Protein AF-A0A2N2G9A2-F1 (afdb_monomer)

Secondary structure (DSSP, 8-state):
-HHHHHHHHHHHHHHHHT-GGGEEEEEEPPPHHHHHHHHTTTPPPPPEEEEEEE---SS----------GGGPEEEEEPPEEEEEBTTB-BTTTB-EEEEEPPEEESEEEEEEEEEE-------

Solvent-accessible surface area (backbone atoms only — not comparable to full-atom values): 7790 Å² total; per-residue (Å²): 115,66,69,61,55,51,52,51,51,54,50,51,53,52,55,50,73,70,36,77,87,28,60,44,79,47,78,50,69,66,58,67,71,59,43,52,60,28,53,79,66,75,41,81,74,77,64,39,37,40,43,47,46,78,49,84,82,75,74,87,73,81,79,75,82,70,86,61,72,82,85,76,44,37,24,30,79,41,74,56,44,80,46,78,23,43,92,94,54,28,50,95,77,72,46,65,50,78,43,80,41,72,61,44,77,48,58,40,70,92,72,38,64,42,54,79,60,80,62,84,86,79,90,122

Nearest PDB structures (foldseek):
  6p8r-assembly3_C  TM=2.224E-01  e=4.869E+00  Pseudomonas aeruginosa

Structure (mmCIF, N/CA/C/O backbone):
data_AF-A0A2N2G9A2-F1
#
_entry.id   AF-A0A2N2G9A2-F1
#
loop_
_atom_site.group_PDB
_atom_site.id
_atom_site.type_symbol
_atom_site.label_atom_id
_atom_site.label_alt_id
_atom_site.label_comp_id
_atom_site.label_asym_id
_atom_site.label_entity_id
_atom_site.label_seq_id
_atom_site.pdbx_PDB_ins_code
_atom_site.Cartn_x
_atom_site.Cartn_y
_atom_site.Cartn_z
_atom_site.occupancy
_atom_site.B_iso_or_equiv
_atom_site.auth_seq_id
_atom_site.auth_comp_id
_atom_site.auth_asym_id
_atom_site.auth_atom_id
_atom_site.pdbx_PDB_model_num
ATOM 1 N N . MET A 1 1 ? 29.339 32.208 -11.443 1.00 57.75 1 MET A N 1
ATOM 2 C CA . MET A 1 1 ? 29.782 30.939 -10.820 1.00 57.75 1 MET A CA 1
ATOM 3 C C . MET A 1 1 ? 28.839 30.474 -9.701 1.00 57.75 1 MET A C 1
ATOM 5 O O . MET A 1 1 ? 28.433 29.322 -9.732 1.00 57.75 1 MET A O 1
ATO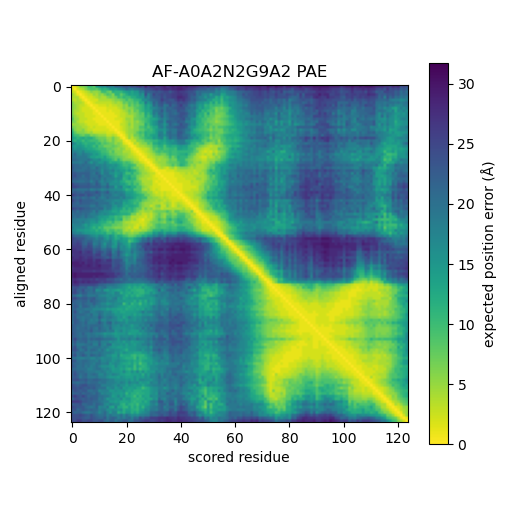M 9 N N . ASN A 1 2 ? 28.381 31.358 -8.801 1.00 60.62 2 ASN A N 1
ATOM 10 C CA . ASN A 1 2 ? 27.471 30.996 -7.694 1.00 60.62 2 ASN A CA 1
ATOM 11 C C . ASN A 1 2 ? 26.073 30.517 -8.133 1.00 60.62 2 ASN A C 1
ATOM 13 O O . ASN A 1 2 ? 25.598 29.507 -7.630 1.0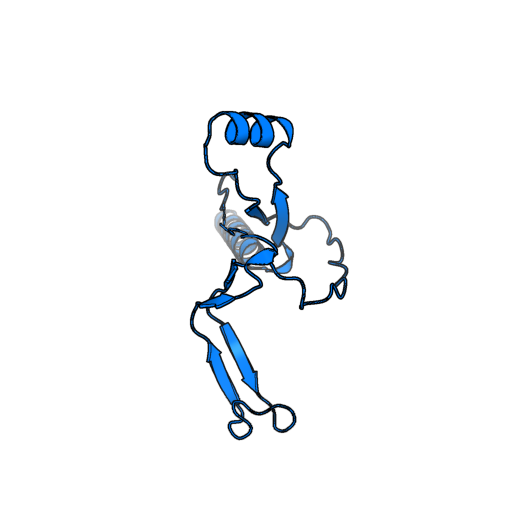0 60.62 2 ASN A O 1
ATOM 17 N N . HIS A 1 3 ? 25.435 31.160 -9.120 1.00 64.06 3 HIS A N 1
ATOM 18 C CA . HIS A 1 3 ? 24.104 30.740 -9.601 1.00 64.06 3 HIS A CA 1
ATOM 19 C C . HIS A 1 3 ? 24.073 29.304 -10.141 1.00 64.06 3 HIS A C 1
ATOM 21 O O . HIS A 1 3 ? 23.114 28.574 -9.913 1.00 64.06 3 HIS A O 1
ATOM 27 N N . ILE A 1 4 ? 25.155 28.886 -10.801 1.00 69.62 4 ILE A N 1
ATOM 28 C CA . ILE A 1 4 ? 25.302 27.532 -11.335 1.00 69.62 4 ILE A CA 1
ATOM 29 C C . ILE A 1 4 ? 25.422 26.527 -10.178 1.00 69.62 4 ILE A C 1
ATOM 31 O O . ILE A 1 4 ? 24.712 25.526 -10.162 1.00 69.62 4 ILE A O 1
ATOM 35 N N . MET A 1 5 ? 26.224 26.822 -9.150 1.00 65.56 5 MET A N 1
ATOM 36 C CA . MET A 1 5 ? 26.329 25.948 -7.973 1.00 65.56 5 MET A CA 1
ATOM 37 C C . MET A 1 5 ? 25.013 25.830 -7.194 1.00 65.56 5 MET A C 1
ATOM 39 O O . MET A 1 5 ? 24.646 24.729 -6.788 1.00 65.56 5 MET A O 1
ATOM 43 N N . HIS A 1 6 ? 24.265 26.926 -7.041 1.00 74.06 6 HIS A N 1
ATOM 44 C CA . HIS A 1 6 ? 22.941 26.878 -6.418 1.00 74.06 6 HIS A CA 1
ATOM 45 C C . HIS A 1 6 ? 21.961 26.037 -7.245 1.00 74.06 6 HIS A C 1
ATOM 47 O O . HIS A 1 6 ? 21.258 25.201 -6.685 1.00 74.06 6 HIS A O 1
ATOM 53 N N . SER A 1 7 ? 21.966 26.177 -8.576 1.00 74.94 7 SER A N 1
ATOM 54 C CA . SER A 1 7 ? 21.106 25.366 -9.448 1.00 74.94 7 SER A CA 1
ATOM 55 C C . SER A 1 7 ? 21.388 23.862 -9.337 1.00 74.94 7 SER A C 1
ATOM 57 O O . SER A 1 7 ? 20.449 23.070 -9.249 1.00 74.94 7 SER A O 1
ATOM 59 N N . TYR A 1 8 ? 22.661 23.464 -9.226 1.00 80.06 8 TYR A N 1
ATOM 60 C CA . TYR A 1 8 ? 23.033 22.069 -8.984 1.00 80.06 8 TYR A CA 1
ATOM 61 C C . TYR A 1 8 ? 22.602 21.576 -7.601 1.00 80.06 8 TYR A C 1
ATOM 63 O O . TYR A 1 8 ? 22.140 20.443 -7.489 1.00 80.06 8 TYR A O 1
ATOM 71 N N . ALA A 1 9 ? 22.695 22.415 -6.566 1.00 78.62 9 ALA A N 1
ATOM 72 C CA . ALA A 1 9 ? 22.244 22.064 -5.221 1.00 78.62 9 ALA A CA 1
ATOM 73 C C . ALA A 1 9 ? 20.726 21.808 -5.172 1.00 78.62 9 ALA A C 1
ATOM 75 O O . ALA A 1 9 ? 20.292 20.797 -4.617 1.00 78.62 9 ALA A O 1
ATOM 76 N N . TYR A 1 10 ? 19.921 22.665 -5.811 1.00 82.19 10 TYR A N 1
ATOM 77 C CA . TYR A 1 10 ? 18.467 22.476 -5.888 1.00 82.19 10 TYR A CA 1
ATOM 78 C C . TYR A 1 10 ? 18.085 21.233 -6.694 1.00 82.19 10 TYR A C 1
ATOM 80 O O . TYR A 1 10 ? 17.220 20.466 -6.270 1.00 82.19 10 TYR A O 1
ATOM 88 N N . LEU A 1 11 ? 18.763 20.988 -7.821 1.00 81.31 11 LEU A N 1
ATOM 89 C CA . LEU A 1 11 ? 18.547 19.785 -8.622 1.00 81.31 11 LEU A CA 1
ATOM 90 C C . LEU A 1 11 ? 18.894 18.516 -7.831 1.00 81.31 11 LEU A C 1
ATOM 92 O O . LEU A 1 11 ? 18.129 17.555 -7.843 1.00 81.31 11 LEU A O 1
ATOM 96 N N . HIS A 1 12 ? 20.008 18.519 -7.098 1.00 75.88 12 HIS A N 1
ATOM 97 C CA . HIS A 1 12 ? 20.384 17.396 -6.242 1.00 75.88 12 HIS A CA 1
ATOM 98 C C . HIS A 1 12 ? 19.379 17.157 -5.114 1.00 75.88 12 HIS A C 1
ATOM 100 O O . HIS A 1 12 ? 19.050 16.004 -4.841 1.00 75.88 12 HIS A O 1
ATOM 106 N N . ALA A 1 13 ? 18.877 18.206 -4.461 1.00 74.81 13 ALA A N 1
ATOM 107 C CA . ALA A 1 13 ? 17.849 18.074 -3.429 1.00 74.81 13 ALA A CA 1
ATOM 108 C C . ALA A 1 13 ? 16.557 17.471 -4.004 1.00 74.81 13 ALA A C 1
ATOM 110 O O . ALA A 1 13 ? 16.012 16.518 -3.447 1.00 74.81 13 ALA A O 1
ATOM 111 N N . PHE A 1 14 ? 16.127 17.954 -5.171 1.00 77.25 14 PHE A N 1
ATOM 112 C CA . PHE A 1 14 ? 14.962 17.432 -5.880 1.00 77.25 14 PHE A CA 1
ATOM 113 C C . PHE A 1 14 ? 15.122 15.950 -6.255 1.00 77.25 14 PHE A C 1
ATOM 115 O O . PHE A 1 14 ? 14.263 15.131 -5.930 1.00 77.25 14 PHE A O 1
ATOM 122 N N . LEU A 1 15 ? 16.248 15.576 -6.871 1.00 79.06 15 LEU A N 1
ATOM 123 C CA . LEU A 1 15 ? 16.530 14.185 -7.241 1.00 79.06 15 LEU A CA 1
ATOM 124 C C . LEU A 1 15 ? 16.647 13.266 -6.017 1.00 79.06 15 LEU A C 1
ATOM 126 O O . LEU A 1 15 ? 16.237 12.107 -6.083 1.00 79.06 15 LEU A O 1
ATOM 130 N N . ASN A 1 16 ? 17.157 13.774 -4.891 1.00 69.38 16 ASN A N 1
ATOM 131 C CA . ASN A 1 16 ? 17.187 13.021 -3.641 1.00 69.38 16 ASN A CA 1
ATOM 132 C C . ASN A 1 16 ? 15.780 12.751 -3.110 1.00 69.38 16 ASN A C 1
ATOM 134 O O . ASN A 1 16 ? 15.520 11.615 -2.733 1.00 69.38 16 ASN A O 1
ATOM 138 N N . ILE A 1 17 ? 14.864 13.726 -3.135 1.00 68.94 17 ILE A N 1
ATOM 139 C CA . ILE A 1 17 ? 13.459 13.527 -2.728 1.00 68.94 17 ILE A CA 1
ATOM 140 C C . ILE A 1 17 ? 12.773 12.458 -3.593 1.00 68.94 17 ILE A C 1
ATOM 142 O O . ILE A 1 17 ? 11.992 11.664 -3.075 1.00 68.94 17 ILE A O 1
ATOM 146 N N . LEU A 1 18 ? 13.100 12.390 -4.887 1.00 69.75 18 LEU A N 1
ATOM 147 C CA . LEU A 1 18 ? 12.556 11.385 -5.808 1.00 69.75 18 LEU A CA 1
ATOM 148 C C . LEU A 1 18 ? 13.137 9.972 -5.619 1.00 69.75 18 LEU A C 1
ATOM 150 O O . LEU A 1 18 ? 12.607 9.007 -6.175 1.00 69.75 18 LEU A O 1
ATOM 154 N N . SER A 1 19 ? 14.222 9.820 -4.860 1.00 67.06 19 SER A N 1
ATOM 155 C CA . SER A 1 19 ? 14.873 8.528 -4.649 1.00 67.06 19 SER A CA 1
ATOM 156 C C . SER A 1 19 ? 14.130 7.705 -3.600 1.00 67.06 19 SER A C 1
ATOM 158 O O . SER A 1 19 ? 14.297 7.930 -2.411 1.00 67.06 19 SER A O 1
ATOM 160 N N . CYS A 1 20 ? 13.401 6.659 -4.002 1.00 62.69 20 CYS A N 1
ATOM 161 C CA . CYS A 1 20 ? 12.647 5.773 -3.094 1.00 62.69 20 CYS A CA 1
ATOM 162 C C . CYS A 1 20 ? 13.464 5.129 -1.951 1.00 62.69 20 CYS A C 1
ATOM 164 O O . CYS A 1 20 ? 12.882 4.539 -1.043 1.00 62.69 20 CYS A O 1
ATOM 166 N N . LYS A 1 21 ? 14.802 5.208 -1.992 1.00 61.03 21 LYS A N 1
ATOM 167 C CA . LYS A 1 21 ? 15.703 4.716 -0.935 1.00 61.03 21 LYS A CA 1
ATOM 168 C C . LYS A 1 21 ? 15.687 5.581 0.330 1.00 61.03 21 LYS A C 1
ATOM 170 O O . LYS A 1 21 ? 16.169 5.135 1.364 1.00 61.03 21 LYS A O 1
ATOM 175 N N . ASN A 1 22 ? 15.165 6.802 0.250 1.00 63.72 22 ASN A N 1
ATOM 176 C CA . ASN A 1 22 ? 15.129 7.760 1.354 1.00 63.72 22 ASN A CA 1
ATOM 177 C C . ASN A 1 22 ? 13.818 7.706 2.169 1.00 63.72 22 ASN A C 1
ATOM 179 O O . ASN A 1 22 ? 13.613 8.512 3.075 1.00 63.72 22 ASN A O 1
ATOM 183 N N . ILE A 1 23 ? 12.920 6.774 1.833 1.00 64.31 23 ILE A N 1
ATOM 184 C CA . ILE A 1 23 ? 11.580 6.679 2.407 1.00 64.31 23 ILE A CA 1
ATOM 185 C C . ILE A 1 23 ? 11.586 5.634 3.524 1.00 64.31 23 ILE A C 1
ATOM 187 O O . ILE A 1 23 ? 11.771 4.442 3.281 1.00 64.31 23 ILE A O 1
ATOM 191 N N . MET A 1 24 ? 11.325 6.066 4.755 1.00 63.41 24 MET A N 1
ATOM 192 C CA . MET A 1 24 ? 11.097 5.194 5.905 1.00 63.41 24 MET A CA 1
ATOM 193 C C . MET A 1 24 ? 9.616 5.165 6.273 1.00 63.41 24 MET A C 1
ATOM 195 O O . MET A 1 24 ? 8.899 6.145 6.102 1.00 63.41 24 MET A O 1
ATOM 199 N N . THR A 1 25 ? 9.135 4.031 6.785 1.00 66.62 25 THR A N 1
ATOM 200 C CA . THR A 1 25 ? 7.750 3.902 7.262 1.00 66.62 25 THR A CA 1
ATOM 201 C C . THR A 1 25 ? 7.740 3.750 8.776 1.00 66.62 25 THR A C 1
ATOM 203 O O . THR A 1 25 ? 8.312 2.792 9.296 1.00 66.62 25 THR A O 1
ATOM 206 N N . GLU A 1 26 ? 7.063 4.650 9.481 1.00 70.00 26 GLU A N 1
ATOM 207 C CA . GLU A 1 26 ? 6.850 4.550 10.924 1.00 70.00 26 GLU A CA 1
ATOM 208 C C . GLU A 1 26 ? 5.389 4.188 11.207 1.00 70.00 26 GLU A C 1
ATOM 210 O O . GLU A 1 26 ? 4.467 4.762 10.627 1.00 70.00 26 GLU A O 1
ATOM 215 N N . LEU A 1 27 ? 5.176 3.173 12.048 1.00 72.38 27 LEU A N 1
ATOM 216 C CA . LEU A 1 27 ? 3.843 2.762 12.480 1.00 72.38 27 LEU A CA 1
ATOM 217 C C . LEU A 1 27 ? 3.471 3.532 13.741 1.00 72.38 27 LEU A C 1
ATOM 219 O O . LEU A 1 27 ? 3.997 3.234 14.815 1.00 72.38 27 LEU A O 1
ATOM 223 N N . GLU A 1 28 ? 2.499 4.428 13.637 1.00 73.38 28 GLU A N 1
ATOM 224 C CA . GLU A 1 28 ? 1.920 5.065 14.810 1.00 73.38 28 GLU A CA 1
ATOM 225 C C . GLU A 1 28 ? 0.714 4.265 15.299 1.00 73.38 28 GLU A C 1
ATOM 227 O O . GLU A 1 28 ? -0.328 4.132 14.643 1.00 73.38 28 GLU A O 1
ATOM 232 N N . THR A 1 29 ? 0.866 3.680 16.487 1.00 75.00 29 THR A N 1
ATOM 233 C CA . THR A 1 29 ? -0.235 3.010 17.177 1.00 75.00 29 THR A CA 1
ATOM 234 C C . THR A 1 29 ? -0.835 3.936 18.230 1.00 75.00 29 THR A C 1
ATOM 236 O O . THR A 1 29 ? -0.097 4.419 19.092 1.00 75.00 29 THR A O 1
ATOM 239 N N . PRO A 1 30 ? -2.163 4.146 18.239 1.00 75.62 30 PRO A N 1
ATOM 240 C CA . PRO A 1 30 ? -2.798 4.980 19.247 1.00 75.62 30 PRO A CA 1
ATOM 241 C C . PRO A 1 30 ? -2.596 4.406 20.655 1.00 75.62 30 PRO A C 1
ATOM 243 O O . PRO A 1 30 ? -2.670 3.195 20.877 1.00 75.62 30 PRO A O 1
ATOM 246 N N . ASN A 1 31 ? -2.368 5.294 21.625 1.00 81.19 31 ASN A N 1
ATOM 247 C CA . ASN A 1 31 ? -2.129 4.921 23.017 1.00 81.19 31 ASN A CA 1
ATOM 248 C C . ASN A 1 31 ? -3.309 4.108 23.589 1.00 81.19 31 ASN A C 1
ATOM 250 O O . ASN A 1 31 ? -4.469 4.533 23.528 1.00 81.19 31 ASN A O 1
ATOM 254 N N . LYS A 1 32 ? -3.002 2.960 24.210 1.00 78.69 32 LYS A N 1
ATOM 255 C CA . LYS A 1 32 ? -3.986 2.035 24.798 1.00 78.69 32 LYS A CA 1
ATOM 256 C C . LYS A 1 32 ? -4.942 2.718 25.785 1.00 78.69 32 LYS A C 1
ATOM 258 O O . LYS A 1 32 ? -6.137 2.431 25.758 1.00 78.69 32 LYS A O 1
ATOM 263 N N . LYS A 1 33 ? -4.460 3.665 26.601 1.00 81.06 33 LYS A N 1
ATOM 264 C CA . LYS A 1 33 ? -5.298 4.396 27.575 1.00 81.06 33 LYS A CA 1
ATOM 265 C C . LYS A 1 33 ? -6.340 5.283 26.886 1.00 81.06 33 LYS A C 1
ATOM 267 O O . LYS A 1 33 ? -7.480 5.382 27.337 1.00 81.06 33 LYS A O 1
ATOM 272 N N . ILE A 1 34 ? -5.967 5.904 25.766 1.00 79.50 34 ILE A N 1
ATOM 273 C CA . ILE A 1 34 ? -6.866 6.757 24.976 1.00 79.50 34 ILE A CA 1
ATOM 274 C C . ILE A 1 34 ? -7.930 5.898 24.289 1.00 79.50 34 ILE A C 1
ATOM 276 O O . ILE A 1 34 ? -9.108 6.251 24.311 1.00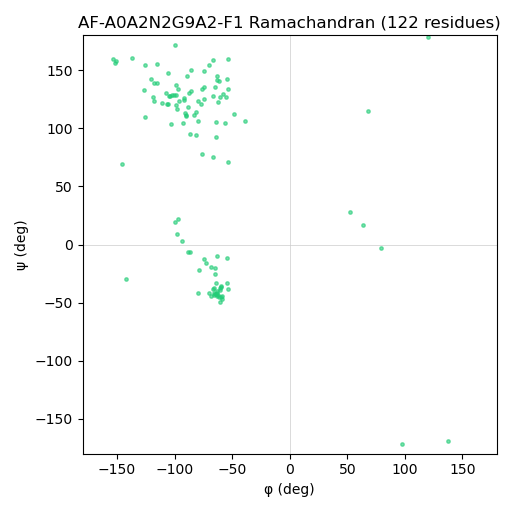 79.50 34 ILE A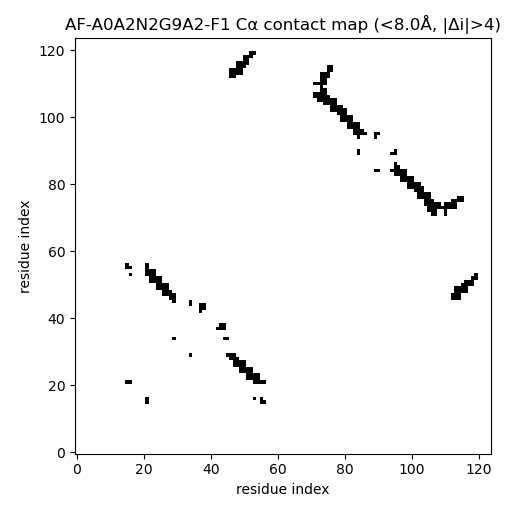 O 1
ATOM 280 N N . GLN A 1 35 ? -7.537 4.743 23.747 1.00 80.50 35 GLN A N 1
ATOM 281 C CA . GLN A 1 35 ? -8.463 3.769 23.164 1.00 80.50 35 GLN A CA 1
ATOM 282 C C . GLN A 1 35 ? -9.499 3.269 24.177 1.00 80.50 35 GLN A C 1
ATOM 284 O O . GLN A 1 35 ? -10.696 3.297 23.892 1.00 80.50 35 GLN A O 1
ATOM 289 N N . GLN A 1 36 ? -9.067 2.900 25.386 1.00 80.31 36 GLN A N 1
ATOM 290 C CA . GLN A 1 36 ? -9.969 2.469 26.461 1.00 80.31 36 GLN A CA 1
ATOM 291 C C . GLN A 1 36 ? -10.973 3.567 26.836 1.00 80.31 36 GLN A C 1
ATOM 293 O O . GLN A 1 36 ? -12.173 3.311 26.901 1.00 80.31 36 GLN A O 1
ATOM 298 N N . LYS A 1 37 ? -10.514 4.817 26.985 1.00 84.56 37 LYS A N 1
ATOM 299 C CA . LYS A 1 37 ? -11.382 5.969 27.291 1.00 84.56 37 LYS A CA 1
ATOM 300 C C . LYS A 1 37 ? -12.381 6.299 26.171 1.00 84.56 37 LYS A C 1
ATOM 302 O O . LYS A 1 37 ? -13.404 6.930 26.426 1.00 84.56 37 LYS A O 1
ATOM 307 N N . ARG A 1 38 ? -12.087 5.937 24.920 1.00 85.56 38 ARG A N 1
ATOM 308 C CA . ARG A 1 38 ? -13.019 6.099 23.791 1.00 85.56 38 ARG A CA 1
ATOM 309 C C . ARG A 1 38 ? -14.063 4.993 23.765 1.00 85.56 38 ARG A C 1
ATOM 311 O O . ARG A 1 38 ? -15.236 5.309 23.578 1.00 85.56 38 ARG A O 1
ATOM 318 N N . ALA A 1 39 ? -13.648 3.754 24.029 1.00 82.75 39 ALA A N 1
ATOM 319 C CA . ALA A 1 39 ? -14.547 2.610 24.144 1.00 82.75 39 ALA A CA 1
ATOM 320 C C . ALA A 1 39 ? -15.588 2.824 25.253 1.00 82.75 39 ALA A C 1
ATOM 322 O O . ALA A 1 39 ? -16.779 2.657 25.009 1.00 82.75 39 ALA A O 1
ATOM 323 N N . THR A 1 40 ? -15.172 3.319 26.426 1.00 85.12 40 THR A N 1
ATOM 324 C CA . THR A 1 40 ? -16.106 3.642 27.522 1.00 85.12 40 THR A CA 1
ATOM 325 C C . THR A 1 40 ? -17.077 4.777 27.190 1.00 85.12 40 THR A C 1
ATOM 327 O O . THR A 1 40 ? -18.126 4.886 27.813 1.00 85.12 40 THR A O 1
ATOM 330 N N . LYS A 1 41 ? -16.759 5.616 26.197 1.00 87.06 41 LYS A N 1
ATOM 331 C CA . LYS A 1 41 ? -17.618 6.706 25.705 1.00 87.06 41 LYS A CA 1
ATOM 332 C C . LYS A 1 41 ? -18.419 6.331 24.452 1.00 87.06 41 LYS A C 1
ATOM 334 O O . LYS A 1 41 ? -18.969 7.226 23.816 1.00 87.06 41 LYS A O 1
ATOM 339 N N . GLY A 1 42 ? -18.421 5.057 24.050 1.00 81.50 42 GLY A N 1
ATOM 340 C CA . GLY A 1 42 ? -19.106 4.583 22.841 1.00 81.50 42 GLY A CA 1
ATOM 341 C C . GLY A 1 42 ? -18.553 5.162 21.532 1.00 81.50 42 GLY A C 1
ATOM 342 O O . GLY A 1 42 ? -19.224 5.126 20.505 1.00 81.50 42 GLY A O 1
ATOM 343 N N . LYS A 1 43 ? -17.343 5.736 21.547 1.00 78.44 43 LYS A N 1
ATOM 344 C CA . LYS A 1 43 ? -16.729 6.351 20.363 1.00 78.44 43 LYS A CA 1
ATOM 345 C C . LYS A 1 43 ? -15.919 5.318 19.590 1.00 78.44 43 LYS A C 1
ATOM 347 O O . LYS A 1 43 ? -15.241 4.484 20.185 1.00 78.44 43 LYS A O 1
ATOM 352 N N . LEU A 1 44 ? -15.914 5.448 18.262 1.00 76.69 44 LEU A N 1
ATOM 353 C CA . LEU A 1 44 ? -15.116 4.597 17.378 1.00 76.69 44 LEU A CA 1
ATOM 354 C C . LEU A 1 44 ? -13.626 4.601 17.776 1.00 76.69 44 LEU A C 1
ATOM 356 O O . LEU A 1 44 ? -13.102 5.660 18.164 1.00 76.69 44 LEU A O 1
ATOM 360 N N . PRO A 1 45 ? -12.934 3.450 17.680 1.00 74.12 45 PRO A N 1
ATOM 361 C CA . PRO A 1 45 ? -11.520 3.356 18.003 1.00 74.12 45 PRO A CA 1
ATOM 362 C C . PRO A 1 45 ? -10.675 4.226 17.066 1.00 74.12 45 PRO A C 1
ATOM 364 O O . PRO A 1 45 ? -10.972 4.356 15.881 1.00 74.12 45 PRO A O 1
ATOM 367 N N . LEU A 1 46 ? -9.606 4.813 17.601 1.00 78.12 46 LEU A N 1
ATOM 368 C CA . LEU A 1 46 ? -8.557 5.412 16.782 1.00 78.12 46 LEU A CA 1
ATOM 369 C C . LEU A 1 46 ? -7.865 4.300 15.987 1.00 78.12 46 LEU A C 1
ATOM 371 O O . LEU A 1 46 ? -7.564 3.231 16.526 1.00 78.12 46 LEU A O 1
ATOM 375 N N . VAL A 1 47 ? -7.637 4.555 14.704 1.00 72.50 47 VAL A N 1
ATOM 376 C CA . VAL A 1 47 ? -6.993 3.611 13.788 1.00 72.50 47 VAL A CA 1
ATOM 377 C C . VAL A 1 47 ? -5.476 3.746 13.862 1.00 72.50 47 VAL A C 1
ATOM 379 O O . VAL A 1 47 ? -4.952 4.818 14.152 1.00 72.50 47 VAL A O 1
ATOM 382 N N . SER A 1 48 ? -4.766 2.645 13.617 1.00 70.44 48 SER A N 1
ATOM 383 C CA . SER A 1 48 ? -3.323 2.711 13.374 1.00 70.44 48 SER A CA 1
ATOM 384 C C . SER A 1 48 ? -3.086 3.257 11.971 1.00 70.44 48 SER A C 1
ATOM 386 O O . SER A 1 48 ? -3.732 2.793 11.023 1.00 70.44 48 SER A O 1
ATOM 388 N N . PHE A 1 49 ? -2.144 4.182 11.842 1.00 66.94 49 PHE A N 1
ATOM 389 C CA . PHE A 1 49 ? -1.720 4.709 10.552 1.00 66.94 49 PHE A CA 1
ATOM 390 C C . PHE A 1 49 ? -0.207 4.578 10.392 1.00 66.94 49 PHE A C 1
ATOM 392 O O . PHE A 1 49 ? 0.536 4.452 11.365 1.00 66.94 49 PHE A O 1
ATOM 399 N N . TYR A 1 50 ? 0.228 4.510 9.139 1.00 65.06 50 TYR A N 1
ATOM 400 C CA . TYR A 1 50 ? 1.643 4.538 8.792 1.00 65.06 50 TYR A CA 1
ATOM 401 C C . TYR A 1 50 ? 1.974 5.906 8.221 1.00 65.06 50 TYR A C 1
ATOM 403 O O . TYR A 1 50 ? 1.332 6.313 7.253 1.00 65.06 50 TYR A O 1
ATOM 411 N N . THR A 1 51 ? 3.001 6.543 8.771 1.00 69.31 51 THR A N 1
ATOM 412 C CA . THR A 1 51 ? 3.563 7.782 8.235 1.00 69.31 51 THR A CA 1
ATOM 413 C C . THR A 1 51 ? 4.822 7.439 7.452 1.00 69.31 51 THR A C 1
ATOM 415 O O . THR A 1 51 ? 5.699 6.718 7.937 1.00 69.31 51 THR A O 1
ATOM 418 N N . LEU A 1 52 ? 4.900 7.919 6.212 1.00 65.88 52 LEU A N 1
ATOM 419 C CA . LEU A 1 52 ? 6.075 7.758 5.360 1.00 65.88 52 LEU A CA 1
ATOM 420 C C . LEU A 1 52 ? 6.968 8.986 5.537 1.00 65.88 52 LEU A C 1
ATOM 422 O O . LEU A 1 52 ? 6.641 10.060 5.048 1.00 65.88 52 LEU A O 1
ATOM 426 N N . LYS A 1 53 ? 8.071 8.820 6.270 1.00 66.50 53 LYS A N 1
ATOM 427 C CA . LYS A 1 53 ? 9.057 9.871 6.535 1.00 66.50 53 LYS A CA 1
ATOM 428 C C . LYS A 1 53 ? 10.147 9.827 5.472 1.00 66.50 53 LYS A C 1
ATOM 430 O O . LYS A 1 53 ? 10.783 8.792 5.278 1.00 66.50 53 LYS A O 1
ATOM 435 N N . ILE A 1 54 ? 10.362 10.953 4.804 1.00 65.69 54 ILE A N 1
ATOM 436 C CA . ILE A 1 54 ? 11.435 11.132 3.827 1.00 65.69 54 ILE A CA 1
ATOM 437 C C . ILE A 1 54 ? 12.653 11.660 4.589 1.00 65.69 54 ILE A C 1
ATOM 439 O O . ILE A 1 54 ? 12.626 12.778 5.099 1.00 65.69 54 ILE A O 1
ATOM 443 N N . ILE A 1 55 ? 13.699 10.846 4.723 1.00 64.25 55 ILE A N 1
ATOM 444 C CA . ILE A 1 55 ? 14.917 11.203 5.462 1.00 64.25 55 ILE A CA 1
ATOM 445 C C . ILE A 1 55 ? 16.017 11.541 4.466 1.00 64.25 55 ILE A C 1
ATOM 447 O O . ILE A 1 55 ? 16.325 10.748 3.581 1.00 64.25 55 ILE A O 1
ATOM 451 N N . ASN A 1 56 ? 16.646 12.705 4.619 1.00 54.16 56 ASN A N 1
ATOM 452 C CA . ASN A 1 56 ? 17.783 13.082 3.786 1.00 54.16 56 ASN A CA 1
ATOM 453 C C . ASN A 1 56 ? 18.934 12.083 4.019 1.00 54.16 56 ASN A C 1
ATOM 455 O O . ASN A 1 56 ? 19.328 11.845 5.161 1.00 54.16 56 ASN A O 1
ATOM 459 N N . VAL A 1 57 ? 19.406 11.429 2.954 1.00 51.66 57 VAL A N 1
ATOM 460 C CA . VAL A 1 57 ? 20.196 10.187 3.032 1.00 51.66 57 VAL A CA 1
ATOM 461 C C . VAL A 1 57 ? 21.639 10.467 3.470 1.00 51.66 57 VAL A C 1
ATOM 463 O O . VAL A 1 57 ? 22.569 10.477 2.670 1.00 51.66 57 VAL A O 1
ATOM 466 N N . GLY A 1 58 ? 21.843 10.685 4.766 1.00 45.12 58 GLY A N 1
ATOM 467 C CA . GLY A 1 58 ? 23.124 10.472 5.430 1.00 45.12 58 GLY A CA 1
ATOM 468 C C . GLY A 1 58 ? 23.206 9.015 5.875 1.00 45.12 58 GLY A C 1
ATOM 469 O O . GLY A 1 58 ? 22.714 8.676 6.943 1.00 45.12 58 GLY A O 1
ATOM 470 N N . HIS A 1 59 ? 23.824 8.174 5.046 1.00 38.50 59 HIS A N 1
ATOM 471 C CA . HIS A 1 59 ? 24.099 6.749 5.276 1.00 38.50 59 HIS A CA 1
ATOM 472 C C . HIS A 1 59 ? 22.877 5.814 5.310 1.00 38.50 59 HIS A C 1
ATOM 474 O O . HIS A 1 59 ? 22.013 5.854 6.182 1.00 38.50 59 HIS A O 1
ATOM 480 N N . GLY A 1 60 ? 22.847 4.918 4.320 1.00 42.03 60 GLY A N 1
ATOM 481 C CA . GLY A 1 60 ? 21.839 3.878 4.181 1.00 42.03 60 GLY A CA 1
ATOM 482 C C . GLY A 1 60 ? 21.835 2.932 5.376 1.00 42.03 60 GLY A C 1
ATOM 483 O O . GLY A 1 60 ? 22.855 2.342 5.724 1.00 42.03 60 GLY A O 1
ATOM 484 N N . LYS A 1 61 ? 20.659 2.754 5.973 1.00 39.00 61 LYS A N 1
ATOM 485 C CA . LYS A 1 61 ? 20.340 1.500 6.644 1.00 39.00 61 LYS A CA 1
ATOM 486 C C . LYS A 1 61 ? 19.725 0.589 5.601 1.00 39.00 61 LYS A C 1
ATOM 488 O O . LYS A 1 61 ? 18.684 0.921 5.037 1.00 39.00 61 LYS A O 1
ATOM 493 N N . ASP A 1 62 ? 20.391 -0.533 5.359 1.00 41.78 62 ASP A N 1
ATOM 494 C CA . ASP A 1 62 ? 19.858 -1.638 4.582 1.00 41.78 62 ASP A CA 1
ATOM 495 C C . ASP A 1 62 ? 18.453 -1.953 5.088 1.00 41.78 62 ASP A C 1
ATOM 497 O O . ASP A 1 62 ? 18.261 -2.393 6.226 1.00 41.78 62 ASP A O 1
ATOM 501 N N . SER A 1 63 ? 17.449 -1.693 4.253 1.00 40.16 63 SER A N 1
ATOM 502 C CA . SER A 1 63 ? 16.110 -2.209 4.477 1.00 40.16 63 SER A CA 1
ATOM 503 C C . SER A 1 63 ? 16.224 -3.720 4.384 1.00 40.16 63 SER A C 1
ATOM 505 O O . SER A 1 63 ? 16.200 -4.289 3.293 1.00 40.16 63 SER A O 1
ATOM 507 N N . THR A 1 64 ? 16.427 -4.362 5.533 1.00 36.12 64 THR A N 1
ATOM 508 C CA . THR A 1 64 ? 16.311 -5.803 5.674 1.00 36.12 64 THR A CA 1
ATOM 509 C C . THR A 1 64 ? 14.909 -6.146 5.202 1.00 36.12 64 THR A C 1
ATOM 511 O O . THR A 1 64 ? 13.924 -5.845 5.880 1.00 36.12 64 THR A O 1
ATOM 514 N N . ASP A 1 65 ? 14.829 -6.706 3.999 1.00 40.06 65 ASP A N 1
ATOM 515 C CA . ASP A 1 65 ? 13.620 -7.242 3.399 1.00 40.06 65 ASP A CA 1
ATOM 516 C C . ASP A 1 65 ? 13.221 -8.466 4.228 1.00 40.06 65 ASP A C 1
ATOM 518 O O . ASP A 1 65 ? 13.500 -9.623 3.908 1.00 40.06 65 ASP A O 1
ATOM 522 N N . SER A 1 66 ? 12.666 -8.201 5.412 1.00 39.31 66 SER A N 1
ATOM 523 C CA . SER A 1 66 ? 12.067 -9.231 6.229 1.00 39.31 66 SER A CA 1
ATOM 524 C C . SER A 1 66 ? 10.890 -9.728 5.411 1.00 39.31 66 SER A C 1
ATOM 526 O O . SER A 1 66 ? 9.888 -9.017 5.301 1.00 39.31 66 SER A O 1
ATOM 528 N N . LYS A 1 67 ? 11.039 -10.925 4.831 1.00 38.38 67 LYS A N 1
ATOM 529 C CA . LYS A 1 67 ? 9.977 -11.769 4.274 1.00 38.38 67 LYS A CA 1
ATOM 530 C C . LYS A 1 67 ? 8.898 -11.982 5.342 1.00 38.38 67 LYS A C 1
ATOM 532 O O . LYS A 1 67 ? 8.796 -13.045 5.945 1.00 38.38 67 LYS A O 1
ATOM 537 N N . LYS A 1 68 ? 8.135 -10.939 5.655 1.00 45.47 68 LYS A N 1
ATOM 538 C CA . LYS A 1 68 ? 6.962 -11.017 6.506 1.00 45.47 68 LYS A CA 1
ATOM 539 C C . LYS A 1 68 ? 5.854 -11.543 5.628 1.00 45.47 68 LYS A C 1
ATOM 541 O O . LYS A 1 68 ? 5.562 -10.985 4.573 1.00 45.47 68 LYS A O 1
ATOM 546 N N . ASP A 1 69 ? 5.301 -12.647 6.092 1.00 43.75 69 ASP A N 1
ATOM 547 C CA . ASP A 1 69 ? 4.192 -13.370 5.511 1.00 43.75 69 ASP A CA 1
ATOM 548 C C . ASP A 1 69 ? 3.135 -12.399 4.946 1.00 43.75 69 ASP A C 1
ATOM 550 O O . ASP A 1 69 ? 2.426 -11.701 5.677 1.00 43.75 69 ASP A O 1
ATOM 554 N N . LEU A 1 70 ? 3.079 -12.285 3.612 1.00 48.06 70 LEU A N 1
ATOM 555 C CA . LEU A 1 70 ? 2.251 -11.305 2.888 1.00 48.06 70 LEU A CA 1
ATOM 556 C C . LEU A 1 70 ? 0.742 -11.516 3.130 1.00 48.06 70 LEU A C 1
ATOM 558 O O . LEU A 1 70 ? -0.080 -10.669 2.756 1.00 48.06 70 LEU A O 1
ATOM 562 N N . TRP A 1 71 ? 0.382 -12.632 3.769 1.00 45.03 71 TRP A N 1
ATOM 563 C CA . TRP A 1 71 ? -0.977 -13.109 3.987 1.00 45.03 71 TRP A 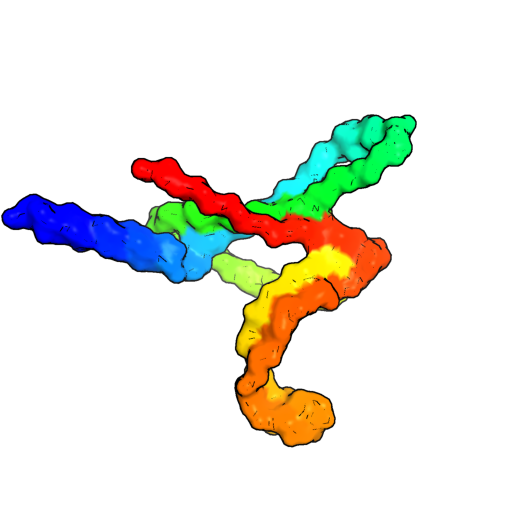CA 1
ATOM 564 C C . TRP A 1 71 ? -1.664 -12.547 5.245 1.00 45.03 71 TRP A C 1
ATOM 566 O O . TRP A 1 71 ? -2.864 -12.751 5.445 1.00 45.03 71 TRP A O 1
ATOM 576 N N . SER A 1 72 ? -0.963 -11.791 6.100 1.00 57.06 72 SER A N 1
ATOM 577 C CA . SER A 1 72 ? -1.545 -11.250 7.343 1.00 57.06 72 SER A CA 1
ATOM 578 C C . SER A 1 72 ? -2.049 -9.801 7.244 1.00 57.06 72 SER A C 1
ATOM 580 O O . SER A 1 72 ? -2.155 -9.109 8.260 1.00 57.06 72 SER A O 1
ATOM 582 N N . ASN A 1 73 ? -2.341 -9.302 6.043 1.00 65.94 73 ASN A N 1
ATOM 583 C CA . ASN A 1 73 ? -2.662 -7.889 5.863 1.00 65.94 73 ASN A CA 1
ATOM 584 C C . ASN A 1 73 ? -4.095 -7.553 6.321 1.00 65.94 73 ASN A C 1
ATOM 586 O O . ASN A 1 73 ? -5.073 -8.083 5.795 1.00 65.94 73 ASN A O 1
ATOM 590 N N . ARG A 1 74 ? -4.199 -6.627 7.286 1.00 80.38 74 ARG A N 1
ATOM 591 C CA . ARG A 1 74 ? -5.433 -5.904 7.650 1.00 80.38 74 ARG A CA 1
ATOM 592 C C . ARG A 1 74 ? -6.043 -5.231 6.415 1.00 80.38 74 ARG A C 1
ATOM 594 O O . ARG A 1 74 ? -5.322 -4.973 5.444 1.00 80.38 74 ARG A O 1
ATOM 601 N N . ILE A 1 75 ? -7.334 -4.903 6.460 1.00 86.94 75 ILE A N 1
ATOM 602 C CA . ILE A 1 75 ? -7.979 -4.122 5.396 1.00 86.94 75 ILE A CA 1
ATOM 603 C C . ILE A 1 75 ? -7.227 -2.807 5.194 1.00 86.94 75 ILE A C 1
ATOM 605 O O . ILE A 1 75 ? -7.017 -2.054 6.144 1.00 86.94 75 ILE A O 1
ATOM 609 N N . HIS A 1 76 ? -6.834 -2.530 3.955 1.00 84.62 76 HIS A N 1
ATOM 610 C CA . HIS A 1 76 ? -6.243 -1.258 3.556 1.00 84.62 76 HIS A CA 1
ATOM 611 C C . HIS A 1 76 ? -6.551 -0.948 2.090 1.00 84.62 76 HIS A C 1
ATOM 613 O O . HIS A 1 76 ? -6.834 -1.841 1.287 1.00 84.62 76 HIS A O 1
ATOM 619 N N . PHE A 1 77 ? -6.470 0.334 1.746 1.00 84.12 77 PHE A N 1
ATOM 620 C CA . PHE A 1 77 ? -6.576 0.807 0.373 1.00 84.12 77 PHE A CA 1
ATOM 621 C C . PHE A 1 77 ? -5.225 0.645 -0.342 1.00 84.12 77 PHE A C 1
ATOM 623 O O . PHE A 1 77 ? -4.227 1.266 0.032 1.00 84.12 77 PHE A O 1
ATOM 630 N N . CYS A 1 78 ? -5.169 -0.224 -1.349 1.00 85.06 78 CYS A N 1
ATOM 631 C CA . CYS A 1 78 ? -4.013 -0.383 -2.224 1.00 85.06 78 CYS A CA 1
ATOM 632 C C . CYS A 1 78 ? -4.099 0.603 -3.388 1.00 85.06 78 CYS A C 1
ATOM 634 O O . CYS A 1 78 ? -5.111 0.661 -4.085 1.00 85.06 78 CYS A O 1
ATOM 636 N N . ARG A 1 79 ? -3.009 1.336 -3.639 1.00 85.50 79 ARG A N 1
ATOM 637 C CA . ARG A 1 79 ? -2.889 2.198 -4.819 1.00 85.50 79 ARG A CA 1
ATOM 638 C C . ARG A 1 79 ? -2.755 1.365 -6.092 1.00 85.50 79 ARG A C 1
ATOM 640 O O . ARG A 1 79 ? -2.300 0.215 -6.063 1.00 85.50 79 ARG A O 1
ATOM 647 N N . GLY A 1 80 ? -3.160 1.972 -7.202 1.00 88.50 80 GLY A N 1
ATOM 648 C CA . GLY A 1 80 ? -3.020 1.353 -8.509 1.00 88.50 80 GLY A CA 1
ATOM 649 C C . GLY A 1 80 ? -1.550 1.129 -8.853 1.00 88.50 80 GLY A C 1
ATOM 650 O O . GLY A 1 80 ? -0.692 1.933 -8.483 1.00 88.50 80 GLY A O 1
ATOM 651 N N . HIS A 1 81 ? -1.256 0.006 -9.496 1.00 92.94 81 HIS A N 1
ATOM 652 C CA . HIS A 1 81 ? 0.107 -0.376 -9.852 1.00 92.94 81 HIS A CA 1
ATOM 653 C C . HIS A 1 81 ? 0.124 -1.257 -11.097 1.00 92.94 81 HIS A C 1
ATOM 655 O O . HIS A 1 81 ? -0.851 -1.937 -11.418 1.00 92.94 81 HIS A O 1
ATOM 661 N N . MET A 1 82 ? 1.264 -1.266 -11.785 1.00 95.31 82 MET A N 1
ATOM 662 C CA . MET A 1 82 ? 1.519 -2.224 -12.853 1.00 95.31 82 MET A CA 1
ATOM 663 C C . MET A 1 82 ? 1.847 -3.586 -12.251 1.00 95.31 82 MET A C 1
ATOM 665 O O . MET A 1 82 ? 2.667 -3.686 -11.337 1.00 95.31 82 MET A O 1
ATOM 669 N N . ARG A 1 83 ? 1.232 -4.638 -12.787 1.00 92.88 83 ARG A N 1
ATOM 670 C CA . ARG A 1 83 ? 1.531 -6.019 -12.422 1.00 92.88 83 ARG A CA 1
ATOM 671 C C . ARG A 1 83 ? 1.843 -6.836 -13.658 1.00 92.88 83 ARG A C 1
ATOM 673 O O . ARG A 1 83 ? 1.120 -6.774 -14.649 1.00 92.88 83 ARG A O 1
ATOM 680 N N . GLU A 1 84 ? 2.918 -7.599 -13.577 1.00 95.81 84 GLU A N 1
ATOM 681 C CA . GLU A 1 84 ? 3.347 -8.503 -14.633 1.00 95.81 84 GLU A CA 1
ATOM 682 C C . GLU A 1 84 ? 2.864 -9.927 -14.350 1.00 95.81 84 GLU A C 1
ATOM 684 O O . GLU A 1 84 ? 2.980 -10.425 -13.227 1.00 95.81 84 GLU A O 1
ATOM 689 N N . TYR A 1 85 ? 2.305 -10.561 -15.376 1.00 95.94 85 TYR A N 1
ATOM 690 C CA . TYR A 1 85 ? 1.859 -11.948 -15.365 1.00 95.94 85 TYR A CA 1
ATOM 691 C C . TYR A 1 85 ? 2.655 -12.721 -16.405 1.00 95.94 85 TYR A C 1
ATOM 693 O O . TYR A 1 85 ? 2.687 -12.350 -17.579 1.00 95.94 85 TYR A O 1
ATOM 701 N N . SER A 1 86 ? 3.314 -13.785 -15.954 1.00 95.75 86 SER A N 1
ATOM 702 C CA . SER A 1 86 ? 4.221 -14.590 -16.773 1.00 95.75 86 SER A CA 1
ATOM 703 C C . SER A 1 86 ? 3.536 -15.854 -17.281 1.00 95.75 86 SER A C 1
ATOM 705 O O . SER A 1 86 ? 2.469 -16.228 -16.802 1.00 95.75 86 SER A O 1
ATOM 707 N N . VAL A 1 87 ? 4.200 -16.579 -18.183 1.00 95.69 87 VAL A N 1
ATOM 708 C CA . VAL A 1 87 ? 3.749 -17.902 -18.651 1.00 95.69 87 VAL A CA 1
ATOM 709 C C . VAL A 1 87 ? 3.511 -18.875 -17.485 1.00 95.69 87 VAL A C 1
ATOM 711 O O . VAL A 1 87 ? 2.601 -19.693 -17.537 1.00 95.69 87 VAL A O 1
ATOM 714 N N . LYS A 1 88 ? 4.296 -18.767 -16.403 1.00 95.44 88 LYS A N 1
ATOM 715 C CA . LYS A 1 88 ? 4.177 -19.628 -15.211 1.00 95.44 88 LYS A CA 1
ATOM 716 C C . LYS A 1 88 ? 3.026 -19.227 -14.283 1.00 95.44 88 LYS A C 1
ATOM 718 O O . LYS A 1 88 ? 2.594 -20.036 -13.471 1.00 95.44 88 LYS A O 1
ATOM 723 N N . ALA A 1 89 ? 2.568 -17.980 -14.366 1.00 94.06 89 ALA A N 1
ATOM 724 C CA . ALA A 1 89 ? 1.499 -17.431 -13.537 1.00 94.06 89 ALA A CA 1
ATOM 725 C C . ALA A 1 89 ? 0.666 -16.425 -14.351 1.00 94.06 89 ALA A C 1
ATOM 727 O O . ALA A 1 89 ? 0.758 -15.214 -14.116 1.00 94.06 89 ALA A O 1
ATOM 728 N N . PRO A 1 90 ? -0.102 -16.903 -15.345 1.00 96.06 90 PRO A N 1
ATOM 729 C CA . PRO A 1 90 ? -0.877 -16.038 -16.219 1.00 96.06 90 PRO A CA 1
ATOM 730 C C . PRO A 1 90 ? -2.114 -15.484 -15.502 1.00 96.06 90 PRO A C 1
ATOM 732 O O . PRO A 1 90 ? -2.727 -16.137 -14.652 1.00 96.06 90 PRO A O 1
ATOM 735 N N . LEU A 1 91 ? -2.528 -14.277 -15.881 1.00 94.19 91 LEU A N 1
ATOM 736 C CA . LEU A 1 91 ? -3.758 -13.668 -15.391 1.00 94.19 91 LEU A CA 1
ATOM 737 C C . LEU A 1 91 ? -4.966 -14.466 -15.908 1.00 94.19 91 LEU A C 1
ATOM 739 O O . LEU A 1 91 ? -5.083 -14.749 -17.104 1.00 94.19 91 LEU A O 1
ATOM 743 N N . PHE A 1 92 ? -5.850 -14.859 -14.988 1.00 94.69 92 PHE A N 1
ATOM 744 C CA . PHE A 1 92 ? -6.990 -15.751 -15.250 1.00 94.69 92 PHE A CA 1
ATOM 745 C C . PHE A 1 92 ? -6.610 -17.061 -15.962 1.00 94.69 92 PHE A C 1
ATOM 747 O O . PHE A 1 92 ? -7.406 -17.604 -16.723 1.00 94.69 92 PHE A O 1
ATOM 754 N N . GLY A 1 93 ? -5.380 -17.547 -15.771 1.00 95.12 93 GLY A N 1
ATOM 755 C CA . GLY A 1 93 ? -4.927 -18.795 -16.386 1.00 95.12 93 GLY A CA 1
ATOM 756 C C . GLY A 1 93 ? -4.508 -18.683 -17.858 1.00 95.12 93 GLY A C 1
ATOM 757 O O . GLY A 1 93 ? -4.059 -19.679 -18.412 1.00 95.12 93 GLY A O 1
ATOM 758 N N . ARG A 1 94 ? -4.631 -17.511 -18.503 1.00 95.88 94 ARG A N 1
ATOM 759 C CA . ARG A 1 94 ? -4.409 -17.390 -19.961 1.00 95.88 94 ARG A CA 1
ATOM 760 C C . ARG A 1 94 ? -3.707 -16.121 -20.444 1.00 95.88 94 ARG A C 1
ATOM 762 O O . ARG A 1 94 ? -3.054 -16.155 -21.479 1.00 95.88 94 ARG A O 1
ATOM 769 N N . LEU A 1 95 ? -3.853 -14.996 -19.746 1.00 96.00 95 LEU A N 1
ATOM 770 C CA . LEU A 1 95 ? -3.321 -13.713 -20.209 1.00 96.00 95 LEU A CA 1
ATOM 771 C C . LEU A 1 95 ? -1.909 -13.487 -19.661 1.00 96.00 95 LEU A C 1
ATOM 773 O O . LEU A 1 95 ? -1.688 -13.539 -18.452 1.00 96.00 95 LEU A O 1
ATOM 777 N N . ILE A 1 96 ? -0.966 -13.207 -20.557 1.00 96.69 96 ILE A N 1
ATOM 778 C CA . ILE A 1 96 ? 0.442 -12.935 -20.243 1.00 96.69 96 ILE A CA 1
ATOM 779 C C . ILE A 1 96 ? 0.737 -11.486 -20.627 1.00 96.69 96 ILE A C 1
ATOM 781 O O . ILE A 1 96 ? 0.276 -11.012 -21.665 1.00 96.69 96 ILE A O 1
ATOM 785 N N . GLY A 1 97 ? 1.489 -10.779 -19.786 1.00 95.31 97 GLY A N 1
ATOM 786 C CA . GLY A 1 97 ? 1.870 -9.390 -20.024 1.00 95.31 97 GLY A CA 1
ATOM 787 C C . GLY A 1 97 ? 1.761 -8.514 -18.783 1.00 95.31 97 GLY A C 1
ATOM 788 O O . GLY A 1 97 ? 1.589 -8.995 -17.659 1.00 95.31 97 GLY A O 1
ATOM 789 N N . ARG A 1 98 ? 1.875 -7.200 -18.992 1.00 96.50 98 ARG A N 1
ATOM 790 C CA . ARG A 1 98 ? 1.851 -6.196 -17.928 1.00 96.50 98 ARG A CA 1
ATOM 791 C C . ARG A 1 98 ? 0.529 -5.438 -17.948 1.00 96.50 98 ARG A C 1
ATOM 793 O O . ARG A 1 98 ? 0.198 -4.800 -18.941 1.00 96.50 98 ARG A O 1
ATOM 800 N N . PHE A 1 99 ? -0.204 -5.496 -16.842 1.00 95.81 99 PHE A N 1
ATOM 801 C CA . PHE A 1 99 ? -1.537 -4.915 -16.715 1.00 95.81 99 PHE A CA 1
ATOM 802 C C . PHE A 1 99 ? -1.564 -3.876 -15.601 1.00 95.81 99 PHE A C 1
ATOM 804 O O . PHE A 1 99 ? -0.951 -4.058 -14.546 1.00 95.81 99 PHE A O 1
ATOM 811 N N . TRP A 1 100 ? -2.308 -2.796 -15.826 1.00 94.94 100 TRP A N 1
ATOM 812 C CA . TRP A 1 100 ? -2.635 -1.849 -14.773 1.00 94.94 100 TRP A CA 1
ATOM 813 C C . TRP A 1 100 ? -3.698 -2.445 -13.855 1.00 94.94 100 TRP A C 1
ATOM 815 O O . TRP A 1 100 ? -4.770 -2.849 -14.307 1.00 94.94 100 TRP A O 1
ATOM 825 N N . ILE A 1 101 ? -3.408 -2.478 -12.560 1.00 94.06 101 ILE A N 1
ATOM 826 C CA . ILE A 1 101 ? -4.369 -2.843 -11.527 1.00 94.06 101 ILE A CA 1
ATOM 827 C C . ILE A 1 101 ? -4.901 -1.542 -10.926 1.00 94.06 101 ILE A C 1
ATOM 829 O O . ILE A 1 101 ? -4.098 -0.766 -10.399 1.00 94.06 101 ILE A O 1
ATOM 833 N N . PRO A 1 102 ? -6.217 -1.272 -10.983 1.00 94.56 102 PRO A N 1
ATOM 834 C CA . PRO A 1 102 ? -6.771 -0.058 -10.404 1.00 94.56 102 PRO A CA 1
ATOM 835 C C . PRO A 1 102 ? -6.646 -0.060 -8.869 1.00 94.56 102 PRO A C 1
ATOM 837 O O . PRO A 1 102 ? -6.508 -1.127 -8.249 1.00 94.56 102 PRO A O 1
ATOM 840 N N . PRO A 1 103 ? -6.702 1.125 -8.232 1.00 92.44 103 PRO A N 1
ATOM 841 C CA . PRO A 1 103 ? -6.789 1.221 -6.782 1.00 92.44 103 PRO A CA 1
ATOM 842 C C . PRO A 1 103 ? -7.969 0.402 -6.242 1.00 92.44 103 PRO A C 1
ATOM 844 O O . PRO A 1 103 ? -9.071 0.468 -6.785 1.00 92.44 103 PRO A O 1
ATOM 847 N N . HIS A 1 104 ? -7.743 -0.380 -5.189 1.00 91.19 104 HIS A N 1
ATOM 848 C CA . HIS A 1 104 ? -8.762 -1.258 -4.608 1.00 91.19 104 HIS A CA 1
ATOM 849 C C . HIS A 1 104 ? -8.494 -1.521 -3.127 1.00 91.19 104 HIS A C 1
ATOM 851 O O . HIS A 1 104 ? -7.374 -1.376 -2.636 1.00 91.19 104 HIS A O 1
ATOM 857 N N . VAL A 1 105 ? -9.527 -1.940 -2.402 1.00 89.12 105 VAL A N 1
ATOM 858 C CA . VAL A 1 105 ? -9.400 -2.378 -1.009 1.00 89.12 105 VAL A CA 1
ATOM 859 C C . VAL A 1 105 ? -9.014 -3.855 -0.983 1.00 89.12 105 VAL A C 1
ATOM 861 O O . VAL A 1 105 ? -9.644 -4.668 -1.658 1.00 89.12 105 VAL A O 1
ATOM 864 N N . ARG A 1 106 ? -8.001 -4.220 -0.190 1.00 86.44 106 ARG A N 1
ATOM 865 C CA . ARG A 1 106 ? -7.641 -5.626 0.061 1.00 86.44 106 ARG A CA 1
ATOM 866 C C . ARG A 1 106 ? -7.338 -5.870 1.537 1.00 86.44 106 ARG A C 1
ATOM 868 O O . ARG A 1 106 ? -6.970 -4.947 2.260 1.00 86.44 106 ARG A O 1
ATOM 875 N N . GLY A 1 107 ? -7.398 -7.132 1.951 1.00 85.44 107 GLY A N 1
ATOM 876 C CA . GLY A 1 107 ? -7.028 -7.582 3.294 1.00 85.44 107 GLY A CA 1
ATOM 877 C C . GLY A 1 107 ? -8.183 -8.254 4.027 1.00 85.44 107 GLY A C 1
ATOM 878 O O . GLY A 1 107 ? -9.287 -8.369 3.501 1.00 85.44 107 GLY A O 1
ATOM 879 N N . ASP A 1 108 ? -7.910 -8.710 5.244 1.00 79.62 108 ASP A N 1
ATOM 880 C CA . ASP A 1 108 ? -8.874 -9.421 6.083 1.00 79.62 108 ASP A CA 1
ATOM 881 C C . ASP A 1 108 ? -9.553 -8.466 7.076 1.00 79.62 108 ASP A C 1
ATOM 883 O O . ASP A 1 108 ? -8.884 -7.806 7.881 1.00 79.62 108 ASP A O 1
ATOM 887 N N . LYS A 1 109 ? -10.892 -8.413 7.033 1.00 77.00 109 LYS A N 1
ATOM 888 C CA . LYS A 1 109 ? -11.723 -7.576 7.912 1.00 77.00 109 LYS A CA 1
ATOM 889 C C . LYS A 1 109 ? -11.535 -7.920 9.383 1.00 77.00 109 LYS A C 1
ATOM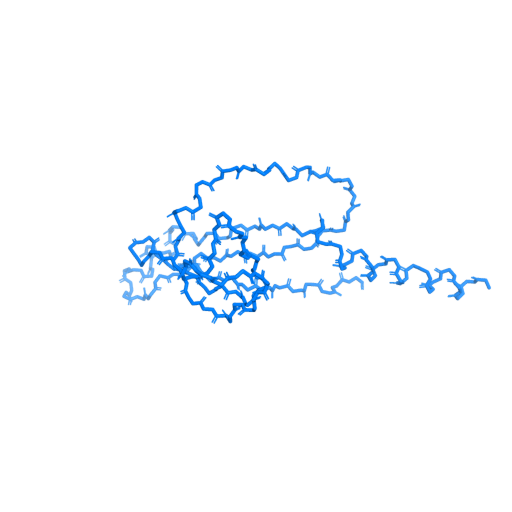 891 O O . LYS A 1 109 ? -11.502 -7.015 10.216 1.00 77.00 109 LYS A O 1
ATOM 896 N N . ASN A 1 110 ? -11.369 -9.203 9.697 1.00 77.31 110 ASN A N 1
ATOM 897 C CA . ASN A 1 110 ? -11.267 -9.688 11.073 1.00 77.31 110 ASN A CA 1
ATOM 898 C C . ASN A 1 110 ? -9.974 -9.226 11.752 1.00 77.31 110 ASN A C 1
ATOM 900 O O . ASN A 1 110 ? -9.892 -9.178 12.976 1.00 77.31 110 ASN A O 1
ATOM 904 N N . LYS A 1 111 ? -8.970 -8.832 10.960 1.00 74.38 111 LYS A N 1
ATOM 905 C CA . LYS 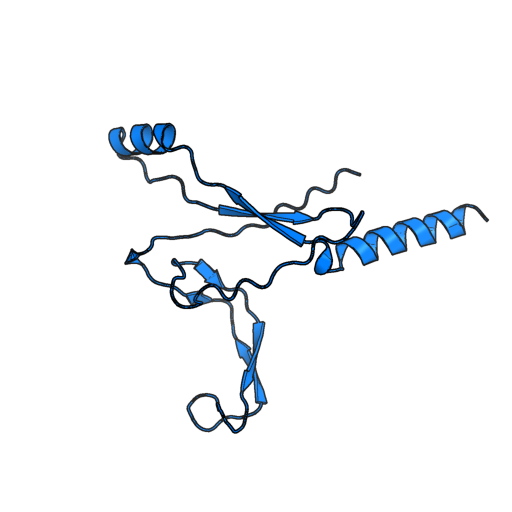A 1 111 ? -7.690 -8.317 11.458 1.00 74.38 111 LYS A CA 1
ATOM 906 C C . LYS A 1 111 ? -7.716 -6.797 11.685 1.00 74.38 111 LYS A C 1
ATOM 908 O O . LYS A 1 111 ? -6.765 -6.257 12.246 1.00 74.38 111 LYS A O 1
ATOM 913 N N . GLY A 1 112 ? -8.791 -6.103 11.300 1.00 76.44 112 GLY A N 1
ATOM 914 C CA . GLY A 1 112 ? -8.965 -4.653 11.450 1.00 76.44 112 GLY A CA 1
ATOM 915 C C . GLY A 1 112 ? -8.631 -3.852 10.185 1.00 76.44 112 GLY A C 1
ATOM 916 O O . GLY A 1 112 ? -8.408 -4.419 9.117 1.00 76.44 112 GLY A O 1
ATOM 917 N N . ILE A 1 113 ? -8.603 -2.519 10.307 1.00 78.00 113 ILE A N 1
ATOM 918 C CA . ILE A 1 113 ? -8.368 -1.567 9.205 1.00 78.00 113 ILE A CA 1
ATOM 919 C C . ILE A 1 113 ? -7.083 -0.772 9.475 1.00 78.00 113 ILE A C 1
ATOM 921 O O . ILE A 1 113 ? -6.824 -0.374 10.612 1.00 78.00 113 ILE A O 1
ATOM 925 N N . ILE A 1 114 ? -6.282 -0.547 8.434 1.00 72.81 114 ILE A N 1
ATOM 926 C CA . ILE A 1 114 ? -5.115 0.343 8.439 1.00 72.81 114 ILE A CA 1
ATOM 927 C C . ILE A 1 114 ? -5.357 1.451 7.419 1.00 72.81 114 ILE A C 1
ATOM 929 O O . ILE A 1 114 ? -5.592 1.158 6.244 1.00 72.81 114 ILE A O 1
ATOM 933 N N . ASN A 1 115 ? -5.221 2.703 7.855 1.00 69.75 115 ASN A N 1
ATOM 934 C CA . ASN A 1 115 ? -5.220 3.856 6.959 1.00 69.75 115 ASN A CA 1
ATOM 935 C C . ASN A 1 115 ? -3.776 4.292 6.673 1.00 69.75 115 ASN A C 1
ATOM 937 O O . ASN A 1 115 ? -2.936 4.276 7.573 1.00 69.75 115 ASN A O 1
ATOM 941 N N . LYS A 1 116 ? -3.459 4.611 5.417 1.00 68.81 116 LYS A N 1
ATOM 942 C CA . LYS A 1 116 ? -2.110 5.024 4.999 1.00 68.81 116 LYS A CA 1
ATOM 943 C C . LYS A 1 116 ? -2.192 6.360 4.273 1.00 68.81 116 LYS A C 1
ATOM 945 O O . LYS A 1 116 ? -2.625 6.389 3.121 1.00 68.81 116 LYS A O 1
ATOM 950 N N . ASP A 1 117 ? -1.688 7.404 4.913 1.00 59.66 117 ASP A N 1
ATOM 951 C CA . ASP A 1 117 ? -1.601 8.752 4.358 1.00 59.66 117 ASP A CA 1
ATOM 952 C C . ASP A 1 117 ? -0.130 9.165 4.205 1.00 59.66 117 ASP A C 1
ATOM 954 O O . ASP A 1 117 ? 0.757 8.607 4.852 1.00 59.66 117 ASP A O 1
ATOM 958 N N . TYR A 1 118 ? 0.142 10.091 3.286 1.00 57.66 118 TYR A N 1
ATOM 959 C CA . TYR A 1 118 ? 1.462 10.702 3.147 1.00 57.66 118 TYR A CA 1
ATOM 960 C C . TYR A 1 118 ? 1.415 12.085 3.774 1.00 57.66 118 TYR A C 1
ATOM 962 O O . TYR A 1 118 ? 0.563 12.892 3.410 1.00 57.66 118 TYR A O 1
ATOM 970 N N . GLU A 1 119 ? 2.359 12.360 4.661 1.00 48.66 119 GLU A N 1
ATOM 971 C CA . GLU A 1 119 ? 2.667 13.713 5.097 1.00 48.66 119 GLU A CA 1
ATOM 972 C C . GLU A 1 119 ? 3.984 14.110 4.430 1.00 48.66 119 GLU A C 1
ATOM 974 O O . GLU A 1 119 ? 4.990 13.413 4.562 1.00 48.66 119 GLU A O 1
ATOM 979 N N . VAL A 1 120 ? 3.957 15.190 3.652 1.00 50.59 120 VAL A N 1
ATOM 980 C CA . VAL A 1 120 ? 5.161 15.775 3.059 1.00 50.59 120 VAL A CA 1
ATOM 981 C C . VAL A 1 120 ? 5.497 17.004 3.890 1.00 50.59 120 VAL A C 1
ATOM 983 O O . VAL A 1 120 ? 4.825 18.025 3.769 1.00 50.59 120 VAL A O 1
ATOM 986 N N . ASP A 1 121 ? 6.512 16.901 4.746 1.00 48.00 121 ASP A N 1
ATOM 987 C CA . ASP A 1 121 ? 7.072 18.069 5.426 1.00 48.00 121 ASP A CA 1
ATOM 988 C C . ASP A 1 121 ? 8.086 18.739 4.491 1.00 48.00 121 ASP A C 1
ATOM 990 O O . ASP A 1 121 ? 9.124 18.164 4.161 1.00 48.00 121 ASP A O 1
ATOM 994 N N . SER A 1 122 ? 7.748 19.934 4.006 1.00 40.75 122 SER A N 1
ATOM 995 C CA . SER A 1 1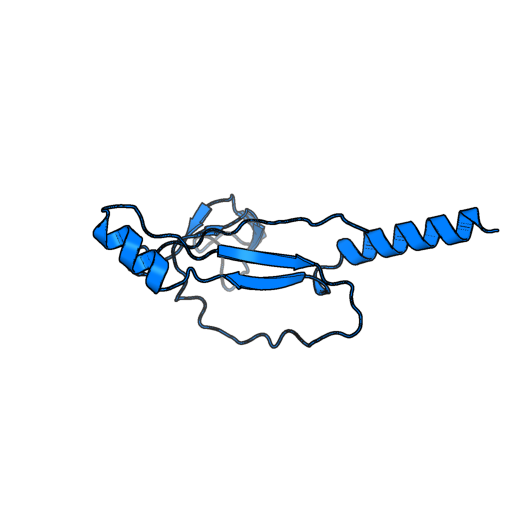22 ? 8.572 20.711 3.078 1.00 40.75 122 SER A CA 1
ATOM 996 C C . SER A 1 122 ? 9.377 21.816 3.767 1.00 40.75 122 SER A C 1
ATOM 998 O O . SER A 1 122 ? 9.771 22.774 3.103 1.00 40.75 122 SER A O 1
ATOM 1000 N N . ARG A 1 123 ? 9.591 21.751 5.088 1.00 40.69 123 ARG A N 1
ATOM 1001 C CA . ARG A 1 123 ? 10.392 22.755 5.805 1.00 40.69 123 ARG A CA 1
ATOM 1002 C C . ARG A 1 123 ? 11.888 22.467 5.656 1.00 40.6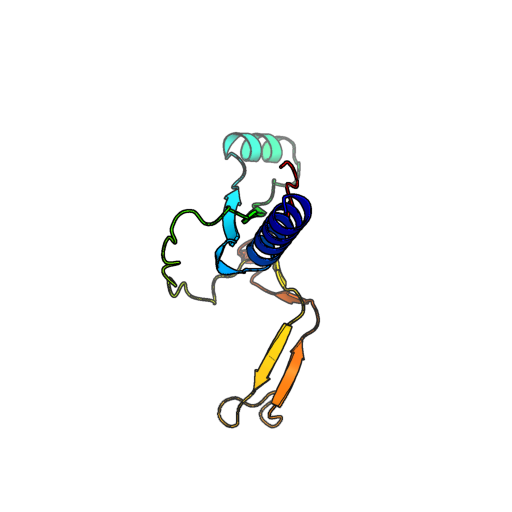9 123 ARG A C 1
ATOM 1004 O O . ARG A 1 123 ? 12.466 21.706 6.430 1.00 40.69 123 ARG A O 1
ATOM 1011 N N . GLY A 1 124 ? 12.488 23.111 4.659 1.00 39.69 124 GLY A N 1
ATOM 1012 C CA . GLY A 1 124 ? 13.924 23.344 4.506 1.00 39.69 124 GLY A CA 1
ATOM 1013 C C . GLY A 1 124 ? 14.159 24.800 4.145 1.00 39.69 124 GLY A C 1
ATOM 1014 O O . GLY A 1 124 ? 13.364 25.317 3.329 1.00 39.69 124 GLY A O 1
#

Sequence (124 aa):
MNHIMHSYAYLHAFLNILSCKNIMTELETPNKKIQQKRATKGKLPLVSFYTLKIINVGHGKDSTDSKKDLWSNRIHFCRGHMREYSVKAPLFGRLIGRFWIPPHVRGDKNKGIINKDYEVDSRG

Mean predicted aligned error: 15.09 Å

pLDDT: mean 72.79, std 17.21, range [36.12, 96.69]

Radius of gyration: 20.6 Å; Cα contacts (8 Å, |Δi|>4): 151; chains: 1; bounding box: 49×51×48 Å

Foldseek 3Di:
DVVVVVVVVVVVVVVLQVDPQQKDKDKDDDDPVVQVVCVVVVHDGDAIEIEIDRHRDPDGDPPPPPPDPPQQDEKEKDAKDKDAADCVGADVNDHGGIDIDHIDIDHDPVSPYYYYDYDDDPDD